Protein AF-A0A2N1L0H9-F1 (afdb_monomer)

Structure (mmCIF, N/CA/C/O backbone):
data_AF-A0A2N1L0H9-F1
#
_entry.id   AF-A0A2N1L0H9-F1
#
loop_
_atom_site.group_PDB
_atom_site.id
_atom_site.type_symbol
_atom_site.label_atom_id
_atom_site.label_alt_id
_atom_site.label_comp_id
_atom_site.label_asym_id
_atom_site.label_entity_id
_atom_site.label_seq_id
_atom_site.pdbx_PDB_ins_code
_atom_site.Cartn_x
_atom_site.Cartn_y
_atom_site.Cartn_z
_atom_site.occupancy
_atom_site.B_iso_or_equiv
_atom_site.auth_seq_id
_atom_site.auth_comp_id
_atom_site.auth_asym_id
_atom_site.auth_atom_id
_atom_site.pdbx_PDB_model_num
ATOM 1 N N . LYS A 1 1 ? 23.954 11.999 -12.519 1.00 58.09 1 LYS A N 1
ATOM 2 C CA . LYS A 1 1 ? 22.944 12.334 -13.554 1.00 58.09 1 LYS A CA 1
ATOM 3 C C . LYS A 1 1 ? 22.843 11.164 -14.524 1.00 58.09 1 LYS A C 1
ATOM 5 O O . LYS A 1 1 ? 23.875 10.717 -14.998 1.00 58.09 1 LYS A O 1
ATOM 10 N N . TYR A 1 2 ? 21.639 10.655 -14.791 1.00 75.50 2 TYR A N 1
ATOM 11 C CA . TYR A 1 2 ? 21.441 9.573 -15.760 1.00 75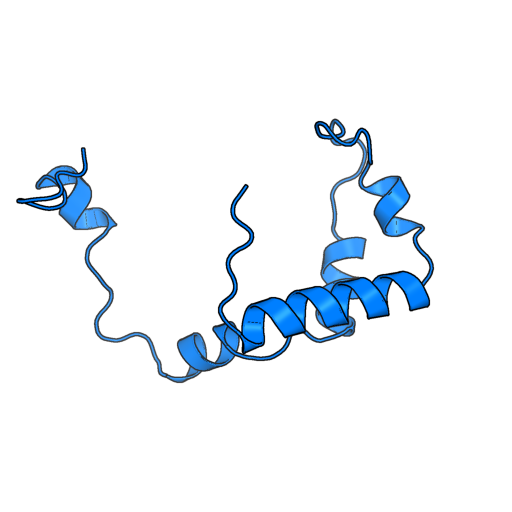.50 2 TYR A CA 1
ATOM 12 C C . TYR A 1 2 ? 21.585 10.101 -17.195 1.00 75.50 2 TYR A C 1
ATOM 14 O O . TYR A 1 2 ? 20.986 11.121 -17.544 1.00 75.50 2 TYR A O 1
ATOM 22 N N . ASN A 1 3 ? 22.391 9.421 -18.005 1.00 83.12 3 ASN A N 1
ATOM 23 C CA . ASN A 1 3 ? 22.531 9.630 -19.439 1.00 83.12 3 ASN A CA 1
ATOM 24 C C . ASN A 1 3 ? 21.999 8.383 -20.162 1.00 83.12 3 ASN A C 1
ATOM 26 O O . ASN A 1 3 ? 22.303 7.261 -19.776 1.00 83.12 3 ASN A O 1
ATOM 30 N N . LYS A 1 4 ? 21.208 8.567 -21.219 1.00 79.50 4 LYS A N 1
ATOM 31 C CA . LYS A 1 4 ? 20.596 7.454 -21.955 1.00 79.50 4 LYS A CA 1
ATOM 32 C C . LYS A 1 4 ? 21.609 6.614 -22.753 1.00 79.50 4 LYS A C 1
ATOM 34 O O . LYS A 1 4 ? 21.357 5.439 -22.976 1.00 79.50 4 LYS A O 1
ATOM 39 N N . GLU A 1 5 ? 22.731 7.201 -23.164 1.00 81.44 5 GLU A N 1
ATOM 40 C CA . GLU A 1 5 ? 23.803 6.526 -23.912 1.00 81.44 5 GLU A CA 1
ATOM 41 C C . GLU A 1 5 ? 24.818 5.852 -22.982 1.00 81.44 5 GLU A C 1
ATOM 43 O O . GLU A 1 5 ? 25.267 4.745 -23.256 1.00 81.44 5 GLU A O 1
ATOM 48 N N . ASN A 1 6 ? 25.137 6.497 -21.853 1.00 81.31 6 ASN A N 1
ATOM 49 C CA . ASN A 1 6 ? 26.246 6.088 -20.977 1.00 81.31 6 ASN A CA 1
ATOM 50 C C . ASN A 1 6 ? 25.804 5.655 -19.565 1.00 81.31 6 ASN A C 1
ATOM 52 O O . ASN A 1 6 ? 26.643 5.371 -18.713 1.00 81.31 6 ASN A O 1
ATOM 56 N N . GLY A 1 7 ? 24.499 5.619 -19.292 1.00 82.31 7 GLY A N 1
ATOM 57 C CA . GLY A 1 7 ? 23.936 5.236 -17.998 1.00 82.31 7 GLY A CA 1
ATOM 58 C C . GLY A 1 7 ? 24.192 6.251 -16.878 1.00 82.31 7 GLY A C 1
ATOM 59 O O . GLY A 1 7 ? 24.245 7.465 -17.093 1.00 82.31 7 GLY A O 1
ATOM 60 N N . PHE A 1 8 ? 24.289 5.752 -15.645 1.00 83.75 8 PHE A N 1
ATOM 61 C CA . PHE A 1 8 ? 24.652 6.557 -14.478 1.00 83.75 8 PHE A CA 1
ATOM 62 C C . PHE A 1 8 ? 26.147 6.899 -14.494 1.00 83.75 8 PHE A C 1
ATOM 64 O O . PHE A 1 8 ? 26.968 6.093 -14.925 1.00 83.75 8 PHE A O 1
ATOM 71 N N . ASP A 1 9 ? 26.505 8.083 -13.994 1.00 86.62 9 ASP A N 1
ATOM 72 C CA . ASP A 1 9 ? 27.903 8.407 -13.694 1.00 86.62 9 ASP A CA 1
ATOM 73 C C . ASP A 1 9 ? 28.449 7.544 -12.539 1.00 86.62 9 ASP A C 1
ATOM 75 O O . ASP A 1 9 ? 27.691 6.895 -11.816 1.00 86.62 9 ASP A O 1
ATOM 79 N N . GLN A 1 10 ? 29.773 7.540 -12.364 1.00 84.62 10 GLN A N 1
ATOM 80 C CA . GLN A 1 10 ? 30.468 6.656 -11.422 1.00 84.62 10 GLN A CA 1
ATOM 81 C C . GLN A 1 10 ? 29.961 6.777 -9.976 1.00 84.62 10 GLN A C 1
ATOM 83 O O . GLN A 1 10 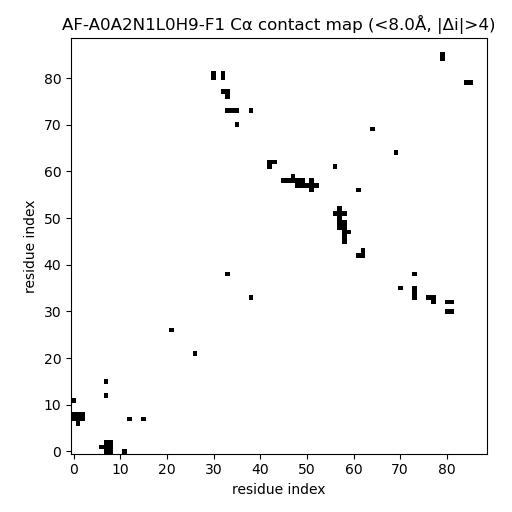? 29.893 5.774 -9.274 1.00 84.62 10 GLN A O 1
ATOM 88 N N . TYR A 1 11 ? 29.570 7.981 -9.544 1.00 86.12 11 TYR A N 1
ATOM 89 C CA . TYR A 1 11 ? 29.016 8.194 -8.206 1.00 86.12 11 TYR A CA 1
ATOM 90 C C . TYR A 1 11 ? 27.676 7.469 -8.039 1.00 86.12 11 TYR A C 1
ATOM 92 O O . TYR A 1 11 ? 27.457 6.774 -7.054 1.00 86.12 11 TYR A O 1
ATOM 100 N N . TRP A 1 12 ? 26.776 7.592 -9.017 1.00 86.12 12 TRP A N 1
ATOM 101 C CA . TRP A 1 12 ? 25.455 6.964 -8.950 1.00 86.12 12 TRP A CA 1
ATOM 102 C C . TRP A 1 12 ? 25.471 5.462 -9.266 1.00 86.12 12 TRP A C 1
ATOM 104 O O . TRP A 1 12 ? 24.574 4.748 -8.818 1.00 86.12 12 TRP A O 1
ATOM 114 N N . GLN A 1 13 ? 26.477 4.965 -9.992 1.00 83.44 13 GLN A N 1
ATOM 115 C CA . GLN A 1 13 ? 26.630 3.533 -10.271 1.00 83.44 13 GLN A CA 1
ATOM 116 C C . GLN A 1 13 ? 26.768 2.697 -8.996 1.00 83.44 13 GLN A C 1
ATOM 118 O O . GLN A 1 13 ? 26.218 1.603 -8.945 1.00 83.44 13 GLN A O 1
ATOM 123 N N . GLU A 1 14 ? 27.428 3.213 -7.957 1.00 84.44 14 GLU A N 1
ATOM 124 C CA . GLU A 1 14 ? 27.569 2.504 -6.679 1.00 84.44 14 GLU A CA 1
ATOM 125 C C . GLU A 1 14 ? 26.210 2.213 -6.020 1.00 84.44 14 GLU A C 1
ATOM 127 O O . GLU A 1 14 ? 26.001 1.140 -5.458 1.00 84.44 14 GLU A O 1
ATOM 132 N N . PHE A 1 15 ? 25.255 3.139 -6.144 1.00 83.44 15 PHE A N 1
ATOM 133 C CA . PHE A 1 15 ? 23.942 3.034 -5.503 1.00 83.44 15 PHE A CA 1
ATOM 134 C C . PHE A 1 15 ? 22.904 2.289 -6.346 1.00 83.44 15 PHE A C 1
ATOM 136 O O . PHE A 1 15 ? 22.017 1.642 -5.792 1.00 83.44 15 PHE A O 1
ATOM 143 N N . TYR A 1 16 ? 22.989 2.396 -7.674 1.00 80.56 16 TYR A N 1
ATOM 144 C CA . TYR A 1 16 ? 21.962 1.895 -8.595 1.00 80.56 16 TYR A CA 1
ATOM 145 C C . TYR A 1 16 ? 22.385 0.662 -9.397 1.00 80.56 16 TYR A C 1
ATOM 147 O O . TYR A 1 16 ? 21.679 0.277 -10.331 1.00 80.56 16 TYR A O 1
ATOM 155 N N . ASN A 1 17 ? 23.515 0.030 -9.067 1.00 80.12 17 ASN A N 1
ATOM 156 C CA . ASN A 1 17 ? 23.904 -1.205 -9.739 1.00 80.12 17 ASN A CA 1
ATOM 157 C C . ASN A 1 17 ? 22.845 -2.302 -9.490 1.00 80.12 17 ASN A C 1
ATOM 159 O O . ASN A 1 17 ? 22.484 -2.535 -8.329 1.00 80.12 17 ASN A O 1
ATOM 163 N N . PRO A 1 18 ? 22.338 -2.989 -10.532 1.00 77.25 18 PRO A N 1
ATOM 164 C CA . PRO A 1 18 ? 21.347 -4.042 -10.360 1.00 77.25 18 PRO A CA 1
ATOM 165 C C . PRO A 1 18 ? 21.854 -5.146 -9.429 1.00 77.25 18 PRO A C 1
ATOM 167 O O . PRO A 1 18 ? 22.974 -5.644 -9.566 1.00 77.25 18 PRO A O 1
ATOM 170 N N . LYS A 1 19 ? 21.017 -5.555 -8.474 1.00 76.44 19 LYS A N 1
ATOM 171 C CA . LYS A 1 19 ? 21.312 -6.711 -7.625 1.00 76.44 19 LYS A CA 1
ATOM 172 C C . LYS A 1 19 ? 21.093 -7.982 -8.446 1.00 76.44 19 LYS A C 1
ATOM 174 O O . LYS A 1 19 ? 19.963 -8.310 -8.780 1.00 76.44 19 LYS A O 1
ATOM 179 N N . ASN A 1 20 ? 22.169 -8.705 -8.745 1.00 69.38 20 ASN A N 1
ATOM 180 C CA . ASN A 1 20 ? 22.109 -9.902 -9.598 1.00 69.38 20 ASN A CA 1
ATOM 181 C C . ASN A 1 20 ? 21.612 -11.168 -8.873 1.00 69.38 20 ASN A C 1
ATOM 183 O O . ASN A 1 20 ? 21.216 -12.123 -9.528 1.00 69.38 20 ASN A O 1
ATOM 187 N N . ASN A 1 21 ? 21.602 -11.171 -7.535 1.00 70.56 21 ASN A N 1
ATOM 188 C CA . ASN A 1 21 ? 21.223 -12.321 -6.705 1.00 70.56 21 ASN A CA 1
ATOM 189 C C . ASN A 1 21 ? 20.036 -11.984 -5.792 1.00 70.56 21 ASN A C 1
ATOM 191 O O . ASN A 1 21 ? 20.115 -12.175 -4.579 1.00 70.56 21 ASN A O 1
ATOM 195 N N . ILE A 1 22 ? 18.960 -11.428 -6.350 1.00 70.81 22 ILE A N 1
ATOM 196 C CA . ILE A 1 22 ? 17.712 -11.285 -5.592 1.00 70.81 22 ILE A CA 1
ATOM 197 C C . ILE A 1 22 ? 17.158 -12.703 -5.377 1.00 70.81 22 ILE A C 1
ATOM 199 O O . ILE A 1 22 ? 16.968 -13.427 -6.359 1.00 70.81 22 ILE A O 1
ATOM 203 N N . PRO A 1 23 ? 16.952 -13.154 -4.127 1.00 76.12 23 PRO A N 1
ATOM 204 C CA . PRO A 1 23 ? 16.354 -14.454 -3.869 1.00 76.12 23 PRO A CA 1
ATOM 205 C C . PRO A 1 23 ? 14.998 -14.548 -4.569 1.00 76.12 23 PRO A C 1
ATOM 207 O O . PRO A 1 23 ? 14.172 -13.652 -4.431 1.00 76.12 23 PRO A O 1
ATOM 210 N N . SER A 1 24 ? 14.747 -15.648 -5.285 1.00 69.81 24 SER A N 1
ATOM 211 C CA . SER A 1 24 ? 13.484 -15.844 -6.022 1.00 69.81 24 SER A CA 1
ATOM 212 C C . SER A 1 24 ? 12.223 -15.652 -5.164 1.00 69.81 24 SER A C 1
ATOM 214 O O . SER A 1 24 ? 11.188 -15.266 -5.690 1.00 69.81 24 SER A O 1
ATOM 216 N N . GLU A 1 25 ? 12.312 -15.860 -3.847 1.00 75.31 25 GLU A N 1
ATOM 217 C CA . GLU A 1 25 ? 11.234 -15.563 -2.898 1.00 75.31 25 GLU A CA 1
ATOM 218 C C . GLU A 1 25 ? 10.890 -14.071 -2.809 1.00 75.31 25 GLU A C 1
ATOM 220 O O . GLU A 1 25 ? 9.718 -13.721 -2.818 1.00 75.31 25 GLU A O 1
ATOM 225 N N . GLU A 1 26 ? 11.880 -13.176 -2.771 1.00 71.69 26 GLU A N 1
ATOM 226 C CA . GLU A 1 26 ? 11.637 -11.730 -2.670 1.00 71.69 26 GLU A CA 1
ATOM 227 C C . GLU A 1 26 ? 10.964 -11.190 -3.935 1.00 71.69 26 GLU A C 1
ATOM 229 O O . GLU A 1 26 ? 10.031 -10.393 -3.852 1.00 71.69 26 GLU A O 1
ATOM 234 N N . SER A 1 27 ? 11.386 -11.674 -5.107 1.00 68.81 27 SER A N 1
ATOM 235 C CA . SER A 1 27 ? 10.724 -11.358 -6.377 1.00 68.81 27 SER A CA 1
ATOM 236 C C . SER A 1 27 ? 9.291 -11.894 -6.413 1.00 68.81 27 SER A C 1
ATOM 238 O O . SER A 1 27 ? 8.373 -11.160 -6.767 1.00 68.81 27 SER A O 1
ATOM 240 N N . ARG A 1 28 ? 9.076 -13.136 -5.960 1.00 72.56 28 ARG A N 1
ATOM 241 C CA . ARG A 1 28 ? 7.736 -13.737 -5.882 1.00 72.56 28 ARG A CA 1
ATOM 242 C C . ARG A 1 28 ? 6.793 -12.977 -4.952 1.00 72.56 28 ARG A C 1
ATOM 244 O O .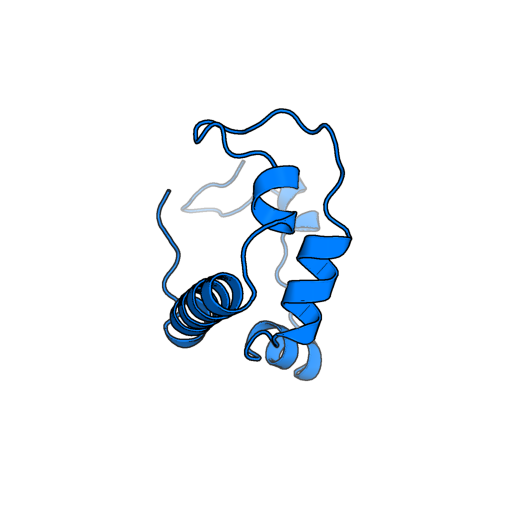 ARG A 1 28 ? 5.608 -12.885 -5.255 1.00 72.56 28 ARG A O 1
ATOM 251 N N . LEU A 1 29 ? 7.295 -12.430 -3.846 1.00 75.25 29 LEU A N 1
ATOM 252 C CA . LEU A 1 29 ? 6.493 -11.616 -2.929 1.00 75.25 29 LEU A CA 1
ATOM 253 C C . LEU A 1 29 ? 6.010 -10.319 -3.592 1.00 75.25 29 LEU A C 1
ATOM 255 O O . LEU A 1 29 ? 4.853 -9.950 -3.418 1.00 75.25 29 LEU A O 1
ATOM 259 N N . LEU A 1 30 ? 6.854 -9.658 -4.390 1.00 75.38 30 LEU A N 1
ATOM 260 C CA . LEU A 1 30 ? 6.474 -8.434 -5.109 1.00 75.38 30 LEU A CA 1
ATOM 261 C C . LEU A 1 30 ? 5.415 -8.675 -6.191 1.00 75.38 30 LEU A C 1
ATOM 263 O O . LEU A 1 30 ? 4.615 -7.787 -6.471 1.00 75.38 30 LEU A O 1
ATOM 267 N N . GLU A 1 31 ? 5.410 -9.863 -6.789 1.00 77.62 31 GLU A N 1
ATOM 268 C CA . GLU A 1 31 ? 4.451 -10.268 -7.824 1.00 77.62 31 GLU A CA 1
ATOM 269 C C . GLU A 1 31 ? 3.171 -10.891 -7.241 1.00 77.62 31 GLU A C 1
ATOM 271 O O . GLU A 1 31 ? 2.205 -11.151 -7.965 1.00 77.62 31 GLU A O 1
ATOM 276 N N . SER A 1 32 ? 3.150 -11.157 -5.932 1.00 88.62 32 SER A N 1
ATOM 277 C CA . SER A 1 32 ? 2.012 -11.795 -5.282 1.00 88.62 32 SER A CA 1
ATOM 278 C C . SER A 1 32 ? 0.820 -10.834 -5.164 1.00 88.62 32 SER A C 1
ATOM 280 O O . SER A 1 32 ? 1.007 -9.645 -4.901 1.00 88.62 32 SER A O 1
ATOM 282 N N . PRO A 1 33 ? -0.424 -11.314 -5.361 1.00 91.94 33 PRO A N 1
ATOM 283 C CA . PRO A 1 33 ? -1.602 -10.486 -5.154 1.00 91.94 33 PRO A CA 1
ATOM 284 C C . PRO A 1 33 ? -1.669 -9.968 -3.718 1.00 91.94 33 PRO A C 1
ATOM 286 O O . PRO A 1 33 ? -1.538 -10.736 -2.768 1.00 91.94 33 PRO A O 1
ATOM 289 N N . ILE A 1 34 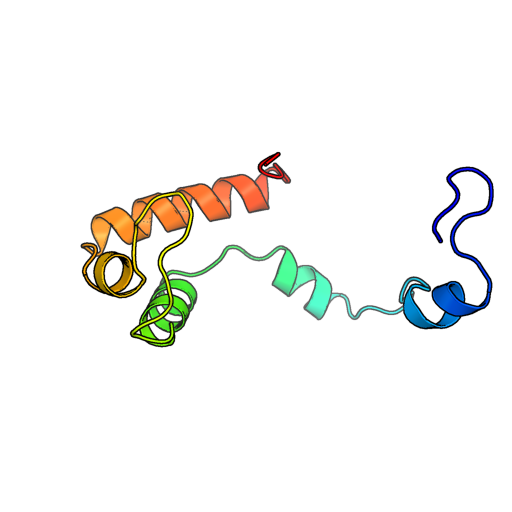? -1.969 -8.682 -3.582 1.00 93.69 34 ILE A N 1
ATOM 290 C CA . ILE A 1 34 ? -2.225 -8.017 -2.310 1.00 93.69 34 ILE A CA 1
ATOM 291 C C . ILE A 1 34 ? -3.456 -8.658 -1.664 1.00 93.69 34 ILE A C 1
ATOM 293 O O . ILE A 1 34 ? -4.500 -8.834 -2.307 1.00 93.69 34 ILE A O 1
ATOM 297 N N . THR A 1 35 ? -3.347 -8.987 -0.385 1.00 94.44 35 THR A N 1
ATOM 298 C CA . THR A 1 35 ? -4.441 -9.530 0.425 1.00 94.44 35 THR A CA 1
ATOM 299 C C . THR A 1 35 ? -5.290 -8.419 1.046 1.00 94.44 35 THR A C 1
ATOM 301 O O . THR A 1 35 ? -4.881 -7.258 1.143 1.00 94.44 35 THR A O 1
ATOM 304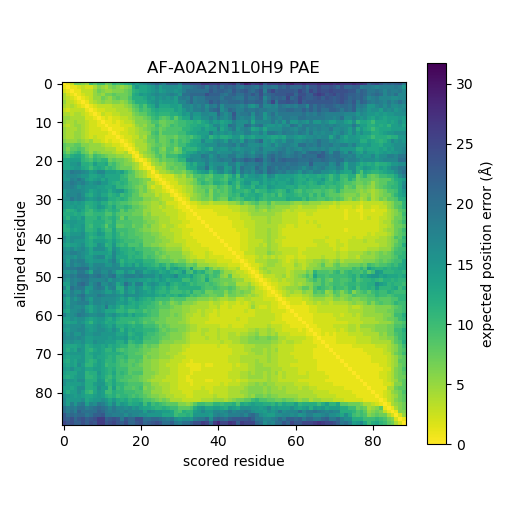 N N . ILE A 1 36 ? -6.511 -8.756 1.473 1.00 93.50 36 ILE A N 1
ATOM 305 C CA . ILE A 1 36 ? -7.371 -7.780 2.154 1.00 93.50 36 ILE A CA 1
ATOM 306 C C . ILE A 1 36 ? -6.812 -7.427 3.537 1.00 93.50 36 ILE A C 1
ATOM 308 O O . ILE A 1 36 ? -6.896 -6.272 3.937 1.00 93.50 36 ILE A O 1
ATOM 312 N N . GLU A 1 37 ? -6.176 -8.379 4.219 1.00 93.94 37 GLU A N 1
ATOM 313 C CA . GLU A 1 37 ? -5.550 -8.191 5.525 1.00 93.94 37 GLU A CA 1
ATOM 314 C C . GLU A 1 37 ? -4.395 -7.184 5.450 1.00 93.94 37 GLU A C 1
ATOM 316 O O . GLU A 1 37 ? -4.339 -6.248 6.247 1.00 93.94 37 GLU A O 1
ATOM 321 N N . GLU A 1 38 ? -3.517 -7.312 4.447 1.00 92.94 38 GLU A N 1
ATOM 322 C CA . GLU A 1 38 ? -2.443 -6.340 4.196 1.00 92.94 38 GLU A CA 1
ATOM 323 C C . GLU A 1 38 ? -3.006 -4.946 3.911 1.00 92.94 38 GLU A C 1
ATOM 325 O O . GLU A 1 38 ? -2.508 -3.943 4.429 1.00 92.94 38 GLU A O 1
ATOM 330 N N . MET A 1 39 ? -4.073 -4.868 3.114 1.00 92.69 39 MET A N 1
ATOM 331 C CA . MET A 1 39 ? -4.706 -3.597 2.787 1.00 92.69 39 MET A CA 1
ATOM 332 C C . MET A 1 39 ? -5.357 -2.934 4.011 1.00 92.69 39 MET A C 1
ATOM 334 O O . MET A 1 39 ? -5.203 -1.725 4.216 1.00 92.69 39 MET A O 1
ATOM 338 N N . GLU A 1 40 ? -6.063 -3.702 4.840 1.00 92.25 40 GLU A N 1
ATOM 339 C CA . GLU A 1 40 ? -6.666 -3.221 6.085 1.00 92.25 40 GLU A CA 1
ATOM 340 C C . GLU A 1 40 ? -5.597 -2.744 7.080 1.00 92.25 40 GLU A C 1
ATOM 342 O O . GLU A 1 40 ? -5.740 -1.670 7.679 1.00 92.25 40 GLU A O 1
ATOM 347 N N . ASP A 1 41 ? -4.487 -3.476 7.203 1.00 93.38 41 ASP A N 1
ATOM 348 C CA . ASP A 1 41 ? -3.361 -3.107 8.063 1.00 93.38 41 ASP A CA 1
ATOM 349 C C . ASP A 1 41 ? -2.685 -1.806 7.622 1.00 93.38 41 ASP A C 1
ATOM 351 O O . ASP A 1 41 ? -2.426 -0.921 8.451 1.00 93.38 41 ASP A O 1
ATOM 355 N N . VAL A 1 42 ? -2.468 -1.625 6.319 1.00 91.56 42 VAL A N 1
ATOM 356 C CA . VAL A 1 42 ? -1.927 -0.373 5.774 1.00 91.56 42 VAL A CA 1
ATOM 357 C C . VAL A 1 42 ? -2.867 0.795 6.064 1.00 91.56 42 VAL A C 1
ATOM 359 O O . VAL A 1 42 ? -2.434 1.818 6.595 1.00 91.56 42 VAL A O 1
ATOM 362 N N . ILE A 1 43 ? -4.167 0.656 5.790 1.00 90.94 43 ILE A N 1
ATOM 363 C CA . ILE A 1 43 ? -5.141 1.734 6.023 1.00 90.94 43 ILE A CA 1
ATOM 364 C C . ILE A 1 43 ? -5.206 2.110 7.505 1.00 90.94 43 ILE A C 1
ATOM 366 O O . ILE A 1 43 ? -5.242 3.297 7.849 1.00 90.94 43 ILE A O 1
ATOM 370 N N . ARG A 1 44 ? -5.170 1.118 8.399 1.00 88.88 44 ARG A N 1
ATOM 371 C CA . ARG A 1 44 ? -5.168 1.325 9.852 1.00 88.88 44 ARG A CA 1
ATOM 372 C C . ARG A 1 44 ? -3.943 2.113 10.319 1.00 88.88 44 ARG A C 1
ATOM 374 O O . ARG A 1 44 ? -4.079 3.003 11.163 1.00 88.88 44 ARG A O 1
ATOM 381 N N . THR A 1 45 ? -2.774 1.818 9.753 1.00 91.12 45 THR A N 1
ATOM 382 C CA . THR A 1 45 ? -1.485 2.417 10.139 1.00 91.12 45 THR A CA 1
ATOM 383 C C . THR A 1 45 ? -1.213 3.786 9.512 1.00 91.12 45 THR A C 1
ATOM 385 O O . THR A 1 45 ? -0.270 4.463 9.926 1.00 91.12 45 THR A O 1
ATOM 388 N N . LEU A 1 46 ? -2.057 4.258 8.582 1.00 90.25 46 LEU A N 1
ATOM 389 C CA . LEU A 1 46 ? -1.917 5.593 7.992 1.00 90.25 46 LEU A CA 1
ATOM 390 C C . LEU A 1 46 ? -1.854 6.692 9.077 1.00 90.25 46 LEU A C 1
ATOM 392 O O . LEU A 1 46 ? -2.662 6.695 10.008 1.00 90.25 46 LEU A O 1
ATOM 396 N N . PRO A 1 47 ? -0.942 7.671 8.979 1.00 89.69 47 PRO A N 1
ATOM 397 C CA . PRO A 1 47 ? -0.819 8.725 9.984 1.00 89.69 47 PRO A CA 1
ATOM 398 C C . PRO A 1 47 ? -1.973 9.735 9.904 1.00 89.69 47 PRO A C 1
ATOM 400 O O . PRO A 1 47 ? -2.275 10.257 8.836 1.00 89.69 47 PRO A O 1
ATOM 403 N N . ASN A 1 48 ? -2.590 10.069 11.037 1.00 87.19 48 ASN A N 1
ATOM 404 C CA . ASN 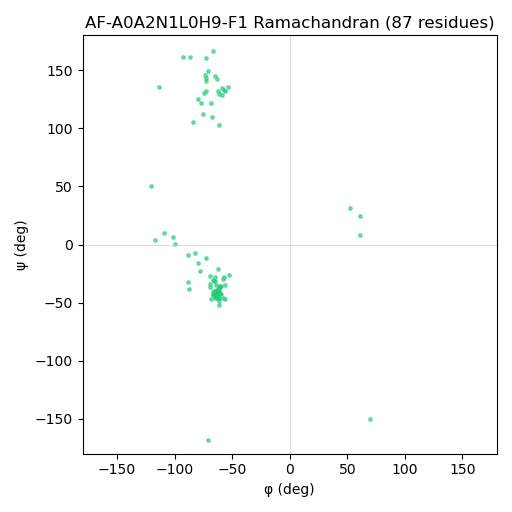A 1 48 ? -3.632 11.102 11.081 1.00 87.19 48 ASN A CA 1
ATOM 405 C C . ASN A 1 48 ? -3.040 12.514 10.923 1.00 87.19 48 ASN A C 1
ATOM 407 O O . ASN A 1 48 ? -1.858 12.743 11.194 1.00 87.19 48 ASN A O 1
ATOM 411 N N . ASN A 1 49 ? -3.886 13.473 10.546 1.00 84.88 49 ASN A N 1
ATOM 412 C CA . ASN A 1 49 ? -3.579 14.900 10.417 1.00 84.88 49 ASN A CA 1
ATOM 413 C C . ASN A 1 49 ? -2.489 15.221 9.381 1.00 84.88 49 ASN A C 1
ATOM 415 O O . ASN A 1 49 ? -1.817 16.251 9.471 1.00 84.88 49 ASN A O 1
ATOM 419 N N . LYS A 1 50 ? -2.290 14.349 8.386 1.00 85.75 50 LYS A N 1
ATOM 420 C CA . LYS A 1 50 ? -1.482 14.696 7.214 1.00 85.75 50 LYS A CA 1
ATOM 421 C C . LYS A 1 50 ? -2.250 15.670 6.329 1.00 85.75 50 LYS A C 1
ATOM 423 O O . LYS A 1 50 ? -3.465 15.565 6.180 1.00 85.75 50 LYS A O 1
ATOM 428 N N . ALA A 1 51 ? -1.518 16.612 5.739 1.00 84.69 51 ALA A N 1
ATOM 429 C CA . ALA A 1 51 ? -2.091 17.532 4.772 1.00 84.69 51 ALA A CA 1
ATOM 430 C C . ALA A 1 51 ? -2.685 16.727 3.600 1.00 84.69 51 ALA A C 1
ATOM 432 O O . ALA A 1 51 ? -1.992 15.856 3.063 1.00 84.69 51 ALA A O 1
ATOM 433 N N . PRO A 1 52 ? -3.946 16.974 3.212 1.00 82.69 52 PRO A N 1
ATOM 434 C CA . PRO A 1 52 ? -4.532 16.295 2.071 1.00 82.69 52 PRO A CA 1
ATOM 435 C C . PRO A 1 52 ? -3.808 16.695 0.782 1.00 82.69 52 PRO A C 1
ATOM 437 O O . PRO A 1 52 ? -3.386 17.841 0.620 1.00 82.69 52 PRO A O 1
ATOM 440 N N . GLY A 1 53 ? -3.684 15.743 -0.143 1.00 81.69 53 GLY A N 1
ATOM 441 C CA . GLY A 1 53 ? -3.128 15.997 -1.472 1.00 81.69 53 GLY A CA 1
ATOM 442 C C . GLY A 1 53 ? -4.064 16.827 -2.358 1.00 81.69 53 GLY A C 1
ATOM 443 O O . GLY A 1 53 ? -5.086 17.352 -1.915 1.00 81.69 53 GLY A O 1
ATOM 444 N N 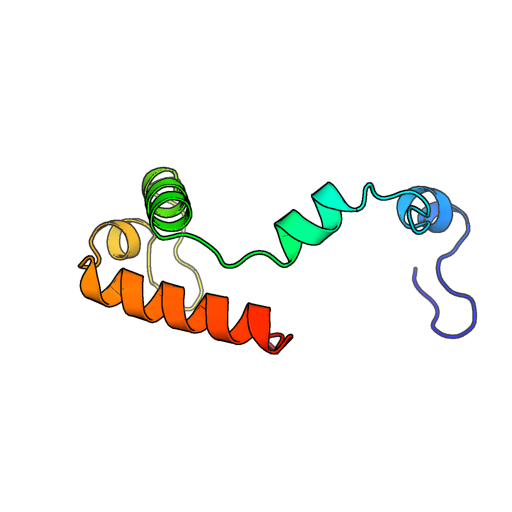. VAL A 1 54 ? -3.755 16.895 -3.656 1.00 83.50 54 VAL A N 1
ATOM 445 C CA . VAL A 1 54 ? -4.534 17.664 -4.652 1.00 83.50 54 VAL A CA 1
ATOM 446 C C . VAL A 1 54 ? -6.012 17.258 -4.734 1.00 83.50 54 VAL A C 1
ATOM 448 O O . VAL A 1 54 ? -6.865 18.091 -5.027 1.00 83.50 54 VAL A O 1
ATOM 451 N N . SER A 1 55 ? -6.329 16.002 -4.408 1.00 81.56 55 SER A N 1
ATOM 452 C CA . SER A 1 55 ? -7.697 15.474 -4.356 1.00 81.56 55 SER A CA 1
ATOM 453 C C . SER A 1 55 ? -8.512 15.986 -3.165 1.00 81.56 55 SER A C 1
ATOM 455 O O . SER A 1 55 ? -9.719 15.762 -3.117 1.00 81.56 55 SER A O 1
ATOM 457 N N . LYS A 1 56 ? -7.869 16.645 -2.189 1.00 86.12 56 LYS A N 1
ATOM 458 C CA . LYS A 1 56 ? -8.444 17.070 -0.901 1.00 86.12 56 LYS A CA 1
ATOM 459 C C . LYS A 1 56 ? -8.950 15.923 -0.012 1.00 86.12 56 LYS A C 1
ATOM 461 O O . LYS A 1 56 ? -9.552 16.181 1.027 1.00 86.12 56 LYS A O 1
ATOM 466 N N . LEU A 1 57 ? -8.685 14.669 -0.383 1.00 84.31 57 LEU A N 1
ATOM 467 C CA . LEU A 1 57 ? -9.024 13.499 0.422 1.00 84.31 57 LEU A CA 1
ATOM 468 C C . LEU A 1 57 ? -7.982 13.315 1.526 1.00 84.31 57 LEU A C 1
ATOM 470 O O . LEU A 1 57 ? -6.784 13.232 1.250 1.00 84.31 57 LEU A O 1
ATOM 474 N N . THR A 1 58 ? -8.442 13.252 2.773 1.00 89.62 58 THR A N 1
ATOM 475 C CA . THR A 1 58 ? -7.578 12.968 3.920 1.00 89.62 58 THR A CA 1
ATOM 476 C C . THR A 1 58 ? -7.554 11.471 4.220 1.00 89.62 58 THR A C 1
ATOM 478 O O . THR A 1 58 ? -8.447 10.715 3.822 1.00 89.62 58 THR A O 1
ATOM 481 N N . TYR A 1 59 ? -6.548 11.023 4.967 1.00 88.88 59 TYR A N 1
ATOM 482 C CA . TYR A 1 59 ? -6.457 9.622 5.379 1.00 88.88 59 TYR A CA 1
ATOM 483 C C . TYR A 1 59 ? -7.600 9.218 6.317 1.00 88.88 59 TYR A C 1
ATOM 485 O O . TYR A 1 59 ? -8.031 8.071 6.296 1.00 88.88 59 TYR A O 1
ATOM 493 N N . GLU A 1 60 ? -8.164 10.149 7.085 1.00 91.00 60 GLU A N 1
ATOM 494 C CA . GLU A 1 60 ? -9.331 9.908 7.937 1.00 91.00 60 GLU A CA 1
ATOM 495 C C . GLU A 1 60 ? -10.582 9.561 7.129 1.00 91.00 60 GLU A C 1
ATOM 497 O O . GLU A 1 60 ? -11.415 8.797 7.611 1.00 91.00 60 GLU A O 1
ATOM 502 N N . ILE A 1 61 ? -10.720 10.102 5.913 1.00 89.25 61 ILE A N 1
ATOM 503 C CA . ILE A 1 61 ? -11.797 9.709 4.998 1.00 89.25 61 ILE A CA 1
ATOM 504 C C . ILE A 1 61 ? -11.558 8.273 4.537 1.00 89.25 61 ILE A C 1
ATOM 506 O O . ILE A 1 61 ? -12.467 7.454 4.627 1.00 89.25 61 ILE A O 1
ATOM 510 N N . ILE A 1 62 ? -10.328 7.950 4.123 1.00 88.19 62 ILE A N 1
ATOM 511 C CA . ILE A 1 62 ? -9.958 6.608 3.651 1.00 88.19 62 ILE A CA 1
ATOM 512 C C . ILE A 1 62 ? -10.197 5.551 4.739 1.00 88.19 62 ILE A C 1
ATOM 514 O O . ILE A 1 62 ? -10.794 4.514 4.471 1.00 88.19 62 ILE A O 1
ATOM 518 N N . LYS A 1 63 ? -9.830 5.849 5.989 1.00 90.75 63 LYS A N 1
ATOM 519 C CA . LYS A 1 63 ? -10.069 4.980 7.156 1.00 90.75 63 LYS A CA 1
ATOM 520 C C . LYS A 1 63 ? -11.544 4.728 7.470 1.00 90.75 63 LYS A C 1
ATOM 522 O O . LYS A 1 63 ? -11.851 3.789 8.194 1.00 90.75 63 LYS A O 1
ATOM 527 N N . LYS A 1 64 ? -12.447 5.588 6.993 1.00 90.75 64 LYS A N 1
ATOM 528 C CA . LYS A 1 64 ? -13.899 5.481 7.207 1.00 90.75 64 LYS A CA 1
ATOM 529 C C . LYS A 1 64 ? -14.630 4.883 6.007 1.00 90.75 64 LYS A C 1
ATOM 531 O O . LYS A 1 64 ? -15.856 4.783 6.047 1.00 90.75 64 LYS A O 1
ATOM 536 N N . LEU A 1 65 ? -13.915 4.530 4.938 1.00 89.75 65 LEU A N 1
ATOM 537 C CA . LEU A 1 65 ? -14.527 3.902 3.774 1.00 89.75 65 LEU A CA 1
ATOM 538 C C . LEU A 1 65 ? -15.120 2.544 4.165 1.00 89.75 65 LEU A C 1
ATOM 540 O O . LEU A 1 65 ? -14.535 1.819 4.969 1.00 89.75 65 LEU A O 1
ATOM 544 N N . PRO A 1 66 ? -16.280 2.181 3.604 1.00 91.44 66 PRO A N 1
ATOM 545 C CA . PRO A 1 66 ? -16.888 0.895 3.889 1.00 91.44 66 PRO A CA 1
ATOM 546 C C . PRO A 1 66 ? -16.080 -0.240 3.240 1.00 91.44 66 PRO A C 1
ATOM 548 O O . PRO A 1 66 ? -15.499 -0.074 2.165 1.00 91.44 66 PRO A O 1
ATOM 551 N N . ASN A 1 67 ? -16.073 -1.423 3.864 1.00 88.50 67 ASN A N 1
ATOM 552 C CA . ASN A 1 67 ? -15.243 -2.552 3.417 1.00 88.50 67 ASN A CA 1
ATOM 553 C C . ASN A 1 67 ? -15.523 -2.991 1.972 1.00 88.50 67 ASN A C 1
ATOM 555 O O . ASN A 1 67 ? -14.626 -3.487 1.301 1.00 88.50 67 ASN A O 1
ATOM 559 N N . ASN A 1 68 ? -16.747 -2.819 1.466 1.00 91.69 68 ASN A N 1
ATOM 560 C CA . ASN A 1 68 ? -17.048 -3.102 0.061 1.00 91.69 68 ASN A CA 1
ATOM 561 C C . ASN A 1 68 ? -16.258 -2.188 -0.886 1.00 91.69 68 ASN A C 1
ATOM 563 O O . ASN A 1 68 ? -15.747 -2.663 -1.889 1.00 91.69 68 ASN A O 1
ATOM 567 N N . PHE A 1 69 ? -16.090 -0.912 -0.545 1.00 90.81 69 PHE A N 1
ATOM 568 C CA . PHE A 1 69 ? -15.291 0.013 -1.341 1.00 90.81 69 PHE A CA 1
ATOM 569 C C . PHE A 1 69 ? -13.796 -0.329 -1.281 1.00 90.81 69 PHE A C 1
ATOM 571 O O . PHE A 1 69 ? -13.107 -0.254 -2.295 1.00 90.81 69 PHE A O 1
ATOM 578 N N . LEU A 1 70 ? -13.301 -0.780 -0.122 1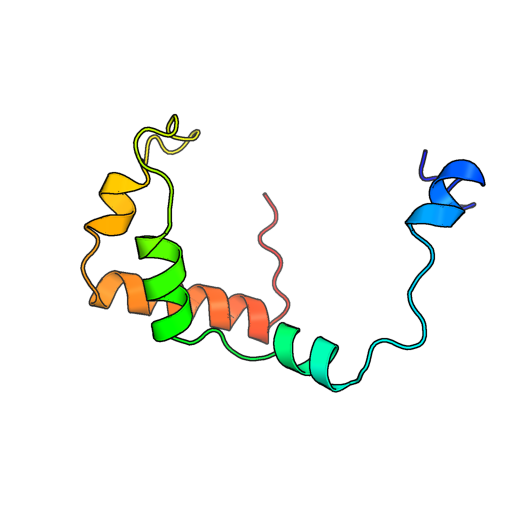.00 90.56 70 LEU A N 1
ATOM 579 C CA . LEU A 1 70 ? -11.927 -1.284 -0.004 1.00 90.56 70 LEU A CA 1
ATOM 580 C C . LEU A 1 70 ? -11.688 -2.505 -0.896 1.00 90.56 70 LEU A C 1
ATOM 582 O O . LEU A 1 70 ? -10.642 -2.586 -1.530 1.00 90.56 70 LEU A O 1
ATOM 586 N N . LYS A 1 71 ? -12.670 -3.408 -1.016 1.00 93.06 71 LYS A N 1
ATOM 587 C CA . LYS A 1 71 ? -12.593 -4.558 -1.931 1.00 93.06 71 LYS A CA 1
ATOM 588 C C . LYS A 1 71 ? -12.500 -4.140 -3.399 1.00 93.06 71 LYS A C 1
ATOM 590 O O . LYS A 1 71 ? -11.733 -4.750 -4.136 1.00 93.06 71 LYS A O 1
ATOM 595 N N . GLU A 1 72 ? -13.221 -3.099 -3.814 1.00 94.25 72 GLU A N 1
ATOM 596 C CA . GLU A 1 72 ? -13.115 -2.570 -5.184 1.00 94.25 72 GLU A CA 1
ATOM 597 C C . GLU A 1 72 ? -11.730 -1.970 -5.455 1.00 94.25 72 GLU A C 1
ATOM 599 O O . GLU A 1 72 ? -11.129 -2.213 -6.501 1.00 94.25 72 GLU A O 1
ATOM 604 N N . ILE A 1 73 ? -11.180 -1.224 -4.491 1.00 91.44 73 ILE A N 1
ATOM 605 C CA . ILE A 1 73 ? -9.821 -0.689 -4.606 1.00 91.44 73 ILE A CA 1
ATOM 606 C C . ILE A 1 73 ? -8.794 -1.833 -4.646 1.00 91.44 73 ILE A C 1
ATOM 608 O O . ILE A 1 73 ? -7.897 -1.813 -5.486 1.00 91.44 73 ILE A O 1
ATOM 612 N N . LEU A 1 74 ? -8.937 -2.843 -3.783 1.00 94.31 74 LEU A N 1
ATOM 613 C CA . LEU A 1 74 ? -8.071 -4.023 -3.763 1.00 94.31 74 LEU A CA 1
ATOM 614 C C . LEU A 1 74 ? -8.085 -4.748 -5.110 1.00 94.31 74 LEU A C 1
ATOM 616 O O . LEU A 1 74 ? -7.031 -5.087 -5.647 1.00 94.31 74 LEU A O 1
ATOM 620 N N . TYR A 1 75 ? -9.280 -4.957 -5.670 1.00 94.06 75 TYR A N 1
ATOM 621 C CA . TYR A 1 75 ? -9.449 -5.535 -6.997 1.00 94.06 75 TYR A CA 1
ATOM 622 C C . TYR A 1 75 ? -8.695 -4.722 -8.052 1.00 94.06 75 TYR A C 1
ATOM 624 O O . TYR A 1 75 ? -7.953 -5.295 -8.847 1.00 94.06 75 TYR A O 1
ATOM 632 N N . LEU A 1 76 ? -8.837 -3.396 -8.029 1.00 92.75 76 LEU A N 1
ATOM 633 C CA . LEU A 1 76 ? -8.182 -2.503 -8.979 1.00 92.75 76 LEU A CA 1
ATOM 634 C C . LEU A 1 76 ? -6.647 -2.566 -8.888 1.00 92.75 76 LEU A C 1
ATOM 636 O O . LEU A 1 76 ? -5.980 -2.678 -9.915 1.00 92.75 76 LEU A O 1
ATOM 640 N N . TYR A 1 77 ? -6.070 -2.536 -7.684 1.00 90.81 77 TYR A N 1
ATOM 641 C CA . TYR A 1 77 ? -4.614 -2.637 -7.523 1.00 90.81 77 TYR A CA 1
ATOM 642 C C . TYR A 1 77 ? -4.077 -4.004 -7.941 1.00 90.81 77 TYR A C 1
ATOM 644 O O . TYR A 1 77 ? -3.080 -4.070 -8.655 1.00 90.81 77 TYR A O 1
ATOM 652 N N . ASN A 1 78 ? -4.761 -5.087 -7.568 1.00 92.56 78 ASN A N 1
ATOM 653 C CA . ASN A 1 78 ? -4.380 -6.430 -8.002 1.00 92.56 78 ASN A CA 1
ATOM 654 C C . ASN A 1 78 ? -4.538 -6.622 -9.512 1.00 92.56 78 ASN A C 1
ATOM 656 O O . ASN A 1 78 ? -3.760 -7.351 -10.124 1.00 92.56 78 ASN A O 1
ATOM 660 N N . PHE A 1 79 ? -5.509 -5.949 -10.131 1.00 91.94 79 PHE A N 1
ATOM 661 C CA . PHE A 1 79 ? -5.621 -5.883 -11.581 1.00 91.94 79 PHE A CA 1
ATOM 662 C C . PHE A 1 79 ? -4.378 -5.213 -12.183 1.00 91.94 79 PHE A C 1
ATOM 664 O O . PHE A 1 79 ? -3.731 -5.807 -13.042 1.00 91.94 79 PHE A O 1
ATOM 671 N N . PHE A 1 80 ? -3.983 -4.029 -11.708 1.00 88.81 80 PHE A N 1
ATOM 672 C CA . PHE A 1 80 ? -2.784 -3.352 -12.216 1.00 88.81 80 PHE A CA 1
ATOM 673 C C . PHE A 1 80 ? -1.505 -4.158 -12.004 1.00 88.81 80 PHE A C 1
ATOM 675 O O . PHE A 1 80 ? -0.704 -4.253 -12.931 1.00 88.81 80 PHE A O 1
ATOM 682 N N . LEU A 1 81 ? -1.350 -4.779 -10.833 1.00 87.62 81 LEU A N 1
ATOM 683 C CA . LEU A 1 81 ? -0.202 -5.624 -10.515 1.00 87.62 81 LEU A CA 1
ATOM 684 C C . LEU A 1 81 ? -0.111 -6.822 -11.468 1.00 87.62 81 LEU A C 1
ATOM 686 O O . LEU A 1 81 ? 0.940 -7.078 -12.042 1.00 87.62 81 LEU A O 1
ATOM 690 N N . LYS A 1 82 ? -1.237 -7.504 -11.709 1.00 86.75 82 LYS A N 1
ATOM 691 C CA . LYS A 1 82 ? -1.302 -8.671 -12.599 1.00 86.75 82 LYS A CA 1
ATOM 692 C C . LYS A 1 82 ? -0.988 -8.344 -14.060 1.00 86.75 82 LYS A C 1
ATOM 694 O O . LYS A 1 82 ? -0.469 -9.200 -14.770 1.00 86.75 82 LYS A O 1
ATOM 699 N N . TYR A 1 83 ? -1.374 -7.160 -14.529 1.00 86.69 83 TYR A N 1
ATOM 700 C CA . TYR A 1 83 ? -1.205 -6.760 -15.929 1.00 86.69 83 TYR A CA 1
ATOM 701 C C . TYR A 1 83 ? -0.010 -5.825 -16.155 1.00 86.69 83 TYR A C 1
ATOM 703 O O . TYR A 1 83 ? 0.139 -5.315 -17.262 1.00 86.69 83 TYR A O 1
ATOM 711 N N . GLU A 1 84 ? 0.813 -5.586 -15.127 1.00 78.25 84 GLU A N 1
ATOM 712 C CA . GLU A 1 84 ? 1.969 -4.677 -15.164 1.00 78.25 84 GLU A CA 1
ATOM 713 C C . GLU A 1 84 ? 1.616 -3.267 -15.685 1.00 78.25 84 GLU A C 1
ATOM 715 O O . GLU A 1 84 ? 2.420 -2.572 -16.310 1.00 78.25 84 GLU A O 1
ATOM 720 N N . ILE A 1 85 ? 0.380 -2.821 -15.432 1.00 75.75 85 ILE A N 1
ATOM 721 C CA . ILE A 1 85 ? -0.098 -1.510 -15.874 1.00 75.75 85 ILE A CA 1
ATOM 722 C C . ILE A 1 85 ? 0.342 -0.478 -14.841 1.00 75.75 85 ILE A C 1
ATOM 724 O O . ILE A 1 85 ? -0.242 -0.358 -13.765 1.00 75.75 85 ILE A O 1
ATOM 728 N N . ILE A 1 86 ? 1.357 0.309 -15.187 1.00 67.44 86 ILE A N 1
ATOM 729 C CA . ILE A 1 86 ? 1.748 1.475 -14.397 1.00 67.44 86 ILE A CA 1
ATOM 730 C C . ILE A 1 86 ? 0.744 2.596 -14.685 1.00 67.44 86 ILE A C 1
ATOM 732 O O . ILE A 1 86 ? 0.567 3.011 -15.832 1.00 67.44 86 ILE A O 1
ATOM 736 N N . LEU A 1 87 ? 0.083 3.098 -13.638 1.00 53.94 87 LEU A N 1
ATOM 737 C CA . LEU A 1 87 ? -0.699 4.330 -13.721 1.00 53.94 87 LEU A CA 1
ATOM 738 C C . LEU A 1 87 ? 0.254 5.476 -14.083 1.00 53.94 87 LEU A C 1
ATOM 740 O O . LEU A 1 87 ? 1.009 5.953 -13.239 1.00 53.94 87 LEU A O 1
ATOM 744 N N . ASN A 1 88 ? 0.232 5.902 -15.344 1.00 42.81 88 ASN A N 1
ATOM 745 C CA . ASN A 1 88 ? 0.942 7.102 -15.768 1.00 42.81 88 ASN A CA 1
ATOM 746 C C . ASN A 1 88 ? 0.259 8.315 -15.119 1.00 42.81 88 ASN A C 1
ATOM 748 O O . ASN A 1 88 ? -0.884 8.633 -15.45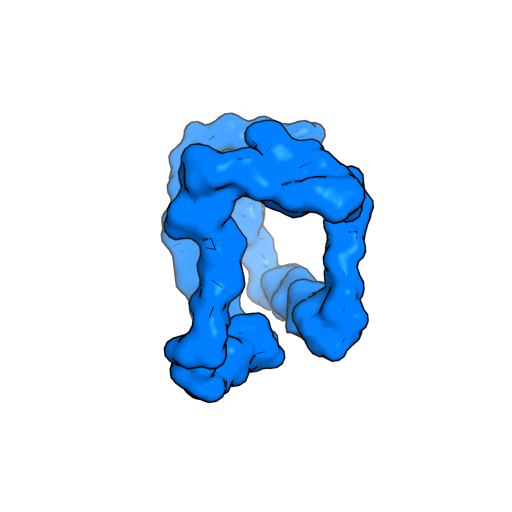3 1.00 42.81 88 ASN A O 1
ATOM 752 N N . SER A 1 89 ? 0.948 8.934 -14.160 1.00 41.41 89 SER A N 1
ATOM 753 C CA . SER A 1 89 ? 0.571 10.182 -13.484 1.00 41.41 89 SER A CA 1
ATOM 754 C C . SER A 1 89 ? 1.017 11.413 -14.259 1.00 41.41 89 SER A C 1
ATOM 756 O O . SER A 1 89 ? 2.185 11.388 -14.712 1.00 41.41 89 SER A O 1
#

Radius of gyration: 18.26 Å; Cα contacts (8 Å, |Δi|>4): 44; chains: 1; bounding box: 48×34×35 Å

Solvent-accessible surface area (backbone atoms only — not comparable to full-atom values): 5756 Å² total; per-residue (Å²): 110,83,37,96,88,73,42,53,39,78,79,53,39,77,79,64,57,80,76,88,79,70,56,69,64,63,57,49,58,74,72,47,76,80,50,68,67,60,50,51,51,52,52,70,68,54,69,80,92,56,84,49,56,98,85,64,60,39,63,70,56,62,62,65,56,54,70,71,60,53,50,54,51,50,52,51,52,40,49,30,65,76,67,71,54,74,83,85,125

pLDDT: mean 83.55, std 10.41, range [41.41, 94.44]

Secondary structure (DSSP, 8-state):
-EETTTEE-HHHHHHH---TT--HHHHHHHHSPPPHHHHHHHHHHSPTTPPP-TT---HHHHTTS-HHHHHHHHHHHHHHHHTT-----

Organism: NCBI:txid588596

Sequence (89 aa):
KYNKENGFDQYWQEFYNPKNNIPSEESRLLESPITIEEMEDVIRTLPNNKAPGVSKLTYEIIKKLPNNFLKEILYLYNFFLKYEIILNS

Nearest PDB structures (foldseek):
  8uw3-assembly1_A  TM=8.204E-01  e=1.095E+00  Homo sapiens
  8c8j-assembly1_A  TM=7.721E-01  e=1.875E+00  Homo sapiens

Foldseek 3Di:
DQDPVPGDDPVCCVVPPDDPCDPPVVVVVQLDQDDLVNLLVVLVPDDPPDQDDPVRDGSVNVNPDDSVVSVVVSVVVSVCSNVVPDDDD

Mean predicted aligned error: 9.4 Å